Protein AF-A0A2E5JYZ9-F1 (afdb_monomer_lite)

Secondary structure (DSSP, 8-state):
-HHHHHHTTS--SEEEEESHHHHHHHHHHTTSSSPPPHHHHHH-GGGTS-HHHHHHHHHHHHH--SEEEEEEESSSTTHHHIIIIIHHHHHHTT--EEEEEETT--TTTTSTTSS--HHHHHHHHHHHHHHHHHHHHHHT--

Structure (mmCIF, N/CA/C/O backbone):
data_AF-A0A2E5JYZ9-F1
#
_entry.id   AF-A0A2E5JYZ9-F1
#
loop_
_atom_site.group_PDB
_atom_site.id
_atom_site.type_symbol
_atom_site.label_atom_id
_atom_site.label_alt_id
_atom_site.label_comp_id
_atom_site.label_asym_id
_atom_site.label_entity_id
_atom_site.label_seq_id
_atom_site.pdbx_PDB_ins_code
_atom_site.Cartn_x
_atom_site.Cartn_y
_atom_site.Cartn_z
_atom_site.occupancy
_atom_site.B_iso_or_equiv
_atom_site.auth_seq_id
_atom_site.auth_comp_id
_atom_site.auth_asym_id
_atom_site.auth_atom_id
_atom_site.pdbx_PDB_model_num
ATOM 1 N N . MET A 1 1 ? -0.367 -12.103 1.415 1.00 58.06 1 MET A N 1
ATOM 2 C CA . MET A 1 1 ? -1.692 -11.717 1.945 1.00 58.06 1 MET A CA 1
ATOM 3 C C . MET A 1 1 ? -1.779 -11.526 3.461 1.00 58.06 1 MET A C 1
ATOM 5 O O . MET A 1 1 ? -2.819 -11.051 3.894 1.00 58.06 1 MET A O 1
ATOM 9 N N . LEU A 1 2 ? -0.766 -11.859 4.278 1.00 67.94 2 LEU A N 1
ATOM 10 C CA . LEU A 1 2 ? -0.960 -12.026 5.730 1.00 67.94 2 LEU A CA 1
ATOM 11 C C . LEU A 1 2 ? -1.562 -10.802 6.446 1.00 67.94 2 LEU A C 1
ATOM 13 O O . LEU A 1 2 ? -2.570 -10.957 7.115 1.00 67.94 2 LEU A O 1
ATOM 17 N N . ALA A 1 3 ? -1.034 -9.589 6.256 1.00 77.88 3 ALA A N 1
ATOM 18 C CA . ALA A 1 3 ? -1.532 -8.409 6.977 1.00 77.88 3 ALA A CA 1
ATOM 19 C C . ALA A 1 3 ? -3.013 -8.082 6.682 1.00 77.88 3 ALA A C 1
ATOM 21 O O . ALA A 1 3 ? -3.797 -7.907 7.609 1.00 77.88 3 ALA A O 1
ATOM 22 N N . ILE A 1 4 ? -3.421 -8.061 5.407 1.00 79.06 4 ILE A N 1
ATOM 23 C CA . ILE A 1 4 ? -4.823 -7.821 5.006 1.00 79.06 4 ILE A CA 1
ATOM 24 C C . ILE A 1 4 ? -5.719 -9.014 5.333 1.00 79.06 4 ILE A C 1
ATOM 26 O O . ILE A 1 4 ? -6.839 -8.840 5.803 1.00 79.06 4 ILE A O 1
ATOM 30 N N . GLY A 1 5 ? -5.232 -10.233 5.105 1.00 79.00 5 GLY A N 1
ATOM 31 C CA . GLY A 1 5 ? -5.959 -11.456 5.432 1.00 79.00 5 GLY A CA 1
ATOM 32 C C . GLY A 1 5 ? -6.262 -11.550 6.926 1.00 79.00 5 GLY A C 1
ATOM 33 O O . GLY A 1 5 ? -7.374 -11.901 7.298 1.00 79.00 5 GLY A O 1
ATOM 34 N N . THR A 1 6 ? -5.309 -11.166 7.775 1.00 82.56 6 THR A N 1
ATOM 35 C CA . THR A 1 6 ? -5.502 -11.047 9.222 1.00 82.56 6 THR A CA 1
ATOM 36 C C . THR A 1 6 ? -6.451 -9.896 9.548 1.00 82.56 6 THR A C 1
ATOM 38 O O . THR A 1 6 ? -7.474 -10.122 10.181 1.00 82.56 6 THR A O 1
ATOM 41 N N . ALA A 1 7 ? -6.191 -8.681 9.058 1.00 84.38 7 ALA A N 1
ATOM 42 C CA . ALA A 1 7 ? -7.013 -7.507 9.367 1.00 84.38 7 ALA A CA 1
ATOM 43 C C . ALA A 1 7 ? -8.469 -7.597 8.868 1.00 84.38 7 ALA A C 1
ATOM 45 O O . ALA A 1 7 ? -9.334 -6.914 9.397 1.00 84.38 7 ALA A O 1
ATOM 46 N N . SER A 1 8 ? -8.751 -8.434 7.865 1.00 83.50 8 SER A N 1
ATOM 47 C CA . SER A 1 8 ? -10.118 -8.712 7.393 1.00 83.50 8 SER A CA 1
ATOM 48 C C . SER A 1 8 ? -10.867 -9.752 8.234 1.00 83.50 8 SER A C 1
ATOM 50 O O . SER A 1 8 ? -12.064 -9.945 8.036 1.00 83.50 8 SER A O 1
ATOM 52 N N . LYS A 1 9 ? -10.177 -10.447 9.147 1.00 86.12 9 LYS A N 1
ATOM 53 C CA . LYS A 1 9 ? -10.733 -11.517 9.995 1.00 86.12 9 LYS A CA 1
ATOM 54 C C . LYS A 1 9 ? -10.643 -11.216 11.489 1.00 86.12 9 LYS A C 1
ATOM 56 O O . LYS A 1 9 ? -11.260 -11.916 12.282 1.00 86.12 9 LYS A O 1
ATOM 61 N N . THR A 1 10 ? -9.857 -10.217 11.878 1.00 86.38 10 THR A N 1
ATOM 62 C CA . THR A 1 10 ? -9.696 -9.789 13.266 1.00 86.38 10 THR A CA 1
ATOM 63 C C . THR A 1 10 ? -9.585 -8.275 13.355 1.00 86.38 10 THR A C 1
ATOM 65 O O . THR A 1 10 ? -9.087 -7.615 12.442 1.00 86.38 10 THR A O 1
ATOM 68 N N . HIS A 1 11 ? -9.980 -7.725 14.500 1.00 85.06 11 HIS A N 1
ATOM 69 C CA . HIS A 1 11 ? -9.749 -6.325 14.812 1.00 85.06 11 HIS A CA 1
ATOM 70 C C . HIS A 1 11 ? -8.268 -6.099 15.122 1.00 85.06 11 HIS A C 1
ATOM 72 O O . HIS A 1 11 ? -7.695 -6.726 16.012 1.00 85.06 11 HIS A O 1
ATOM 78 N N . VAL A 1 12 ? -7.648 -5.193 14.374 1.00 87.75 12 VAL A N 1
ATOM 79 C CA . VAL A 1 12 ? -6.278 -4.719 14.599 1.00 87.75 12 VAL A CA 1
ATOM 80 C C . VAL A 1 12 ? -6.295 -3.202 14.704 1.00 87.75 12 VAL A C 1
ATOM 82 O O . VAL A 1 12 ? -7.126 -2.552 14.076 1.00 87.75 12 VAL A O 1
ATOM 85 N N . ALA A 1 13 ? -5.374 -2.621 15.474 1.00 86.50 13 ALA A N 1
ATOM 86 C CA . ALA A 1 13 ? -5.332 -1.170 15.661 1.00 86.50 13 ALA A CA 1
ATOM 87 C C . ALA A 1 13 ? -4.965 -0.414 14.370 1.00 86.50 13 ALA A C 1
ATOM 89 O O . ALA A 1 13 ? -5.511 0.651 14.096 1.00 86.50 13 ALA A O 1
ATOM 90 N N . SER A 1 14 ? -4.051 -0.967 13.568 1.00 89.50 14 SER A N 1
ATOM 91 C CA . SER A 1 14 ? -3.611 -0.393 12.292 1.00 89.50 14 SER A CA 1
ATOM 92 C C . SER A 1 14 ? -3.063 -1.474 11.361 1.00 89.50 14 SER A C 1
ATOM 94 O O . SER A 1 14 ? -2.668 -2.550 11.816 1.00 89.50 14 SER A O 1
ATOM 96 N N . VAL A 1 15 ? -3.040 -1.187 10.058 1.00 89.88 15 VAL A N 1
ATOM 97 C CA . VAL A 1 15 ? -2.462 -2.064 9.032 1.00 89.88 15 VAL A CA 1
ATOM 98 C C . VAL A 1 15 ? -1.354 -1.313 8.308 1.00 89.88 15 VAL A C 1
ATOM 100 O O . VAL A 1 15 ? -1.607 -0.286 7.688 1.00 89.88 15 VAL A O 1
ATOM 103 N N . ILE A 1 16 ? -0.133 -1.843 8.339 1.00 90.12 16 ILE A N 1
ATOM 104 C CA . ILE A 1 16 ? 1.010 -1.282 7.610 1.00 90.12 16 ILE A CA 1
ATOM 105 C C . ILE A 1 16 ? 1.410 -2.262 6.513 1.00 90.12 16 ILE A C 1
ATOM 107 O O . ILE A 1 16 ? 1.614 -3.450 6.764 1.00 90.12 16 ILE A O 1
ATOM 111 N N . LEU A 1 17 ? 1.501 -1.763 5.285 1.00 86.69 17 LEU A N 1
ATOM 112 C CA . LEU A 1 17 ? 1.689 -2.551 4.076 1.00 86.69 17 LEU A CA 1
ATOM 113 C C . LEU A 1 17 ? 2.908 -2.023 3.319 1.00 86.69 17 LEU A C 1
ATOM 115 O O . LEU A 1 17 ? 2.814 -1.043 2.582 1.00 86.69 17 LEU A O 1
ATOM 119 N N . GLY A 1 18 ? 4.051 -2.687 3.492 1.00 79.56 18 GLY A N 1
ATOM 120 C CA . GLY A 1 18 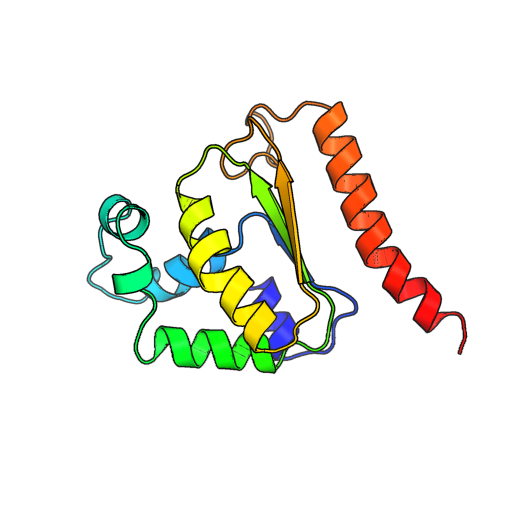? 5.194 -2.523 2.595 1.00 79.56 18 GLY A CA 1
ATOM 121 C C . GLY A 1 18 ? 4.939 -3.299 1.304 1.00 79.56 18 GLY A C 1
ATOM 122 O O . GLY A 1 18 ? 4.817 -4.521 1.351 1.00 79.56 18 GLY A O 1
ATOM 123 N N . GLU A 1 19 ? 4.822 -2.594 0.175 1.00 71.88 19 GLU A N 1
ATOM 124 C CA . GLU A 1 19 ? 4.706 -3.186 -1.173 1.00 71.88 19 GLU A CA 1
ATOM 125 C C . GLU A 1 19 ? 3.471 -4.087 -1.382 1.00 71.88 19 GLU A C 1
ATOM 127 O O . GLU A 1 19 ? 3.537 -5.234 -1.828 1.00 71.88 19 GLU A O 1
ATOM 132 N N . LEU A 1 20 ? 2.298 -3.528 -1.082 1.00 69.75 20 LEU A N 1
ATOM 133 C CA . LEU A 1 20 ? 0.993 -4.190 -1.130 1.00 69.75 20 LEU A CA 1
ATOM 134 C C . LEU A 1 20 ? 0.699 -4.975 -2.430 1.00 69.75 20 LEU A C 1
ATOM 136 O O . LEU A 1 20 ? 0.226 -6.113 -2.370 1.00 69.75 20 LEU A O 1
ATOM 140 N N . ALA A 1 21 ? 0.997 -4.402 -3.597 1.00 64.75 21 ALA A N 1
ATOM 141 C CA . ALA A 1 21 ? 0.796 -5.046 -4.899 1.00 64.75 21 ALA A CA 1
ATOM 142 C C . ALA A 1 21 ? 1.444 -6.439 -5.004 1.00 64.75 21 ALA A C 1
ATOM 144 O O . ALA A 1 21 ? 0.816 -7.362 -5.528 1.00 64.75 21 ALA A O 1
ATOM 145 N N . THR A 1 22 ? 2.648 -6.618 -4.446 1.00 62.25 22 THR A N 1
ATOM 146 C CA . THR A 1 22 ? 3.348 -7.914 -4.428 1.00 62.25 22 THR A CA 1
ATOM 147 C C . THR A 1 22 ? 2.563 -8.958 -3.640 1.00 62.25 22 THR A C 1
ATOM 149 O O . THR A 1 22 ? 2.547 -10.138 -3.958 1.00 62.25 22 THR A O 1
ATOM 152 N N . VAL A 1 23 ? 1.863 -8.517 -2.602 1.00 61.22 23 VAL A N 1
ATOM 153 C CA . VAL A 1 23 ? 1.254 -9.378 -1.592 1.00 61.22 23 VAL A CA 1
ATOM 154 C C . VAL A 1 23 ? -0.172 -9.803 -1.960 1.00 61.22 23 VAL A C 1
ATOM 156 O O . VAL A 1 23 ? -0.612 -10.856 -1.490 1.00 61.22 23 VAL A O 1
ATOM 159 N N . LEU A 1 24 ? -0.889 -8.994 -2.750 1.00 64.44 24 LEU A N 1
ATOM 160 C CA . LEU A 1 24 ? -2.269 -9.250 -3.188 1.00 64.44 24 LEU A CA 1
ATOM 161 C C . LEU A 1 24 ? -2.345 -9.958 -4.540 1.00 64.44 24 LEU A C 1
ATOM 163 O O . LEU A 1 24 ? -3.055 -10.948 -4.654 1.00 64.44 24 LEU A O 1
ATOM 167 N N . LEU A 1 25 ? -1.623 -9.472 -5.554 1.00 64.56 25 LEU A N 1
ATOM 168 C CA . LEU A 1 25 ? -1.736 -10.036 -6.900 1.00 64.56 25 LEU A CA 1
ATOM 169 C C . LEU A 1 25 ? -1.017 -11.386 -7.005 1.00 64.56 25 LEU A C 1
ATOM 171 O O . LEU A 1 25 ? -1.546 -12.329 -7.582 1.00 64.56 25 LEU A O 1
ATOM 175 N N . PHE A 1 26 ? 0.170 -11.511 -6.406 1.00 59.50 26 PHE A N 1
ATOM 176 C CA . PHE A 1 26 ? 0.991 -12.712 -6.586 1.00 59.50 26 PHE A CA 1
ATOM 177 C C . PHE A 1 26 ? 0.589 -13.869 -5.685 1.00 59.50 26 PHE A C 1
ATOM 179 O O . PHE A 1 26 ? 0.683 -15.007 -6.121 1.00 59.50 26 PHE A O 1
ATOM 186 N N . ALA A 1 27 ? 0.076 -13.608 -4.479 1.00 56.94 27 ALA A N 1
ATOM 187 C CA . ALA A 1 27 ? -0.377 -14.677 -3.587 1.00 56.94 27 ALA A CA 1
ATOM 188 C C . ALA A 1 27 ? -1.541 -15.495 -4.180 1.00 56.94 27 ALA A C 1
ATOM 190 O O . ALA A 1 27 ? -1.679 -16.673 -3.870 1.00 56.94 27 ALA A O 1
ATOM 191 N N . GLU A 1 28 ? -2.361 -14.889 -5.043 1.00 57.50 28 GLU A N 1
ATOM 192 C CA . GLU A 1 28 ? -3.450 -15.586 -5.735 1.00 57.50 28 GLU A CA 1
ATOM 193 C C . GLU A 1 28 ? -3.008 -16.204 -7.065 1.00 57.50 28 GLU A C 1
ATOM 195 O O . GLU A 1 28 ? -3.425 -17.316 -7.387 1.00 57.50 28 GLU A O 1
ATOM 200 N N . LEU A 1 29 ? -2.119 -15.539 -7.809 1.00 55.66 29 LEU A N 1
ATOM 201 C CA . LEU A 1 29 ? -1.577 -16.070 -9.065 1.00 55.66 29 LEU A CA 1
ATOM 202 C C . LEU A 1 29 ? -0.627 -17.256 -8.859 1.00 55.66 29 LEU A C 1
ATOM 204 O O . LEU A 1 29 ? -0.496 -18.081 -9.758 1.00 55.66 29 LEU A O 1
ATOM 208 N N . ASP A 1 30 ? -0.019 -17.383 -7.678 1.00 52.03 30 ASP A N 1
ATOM 209 C CA . ASP A 1 30 ? 0.812 -18.535 -7.312 1.00 52.03 30 ASP A CA 1
ATOM 210 C C . ASP A 1 30 ? -0.005 -19.840 -7.196 1.00 52.03 30 ASP A C 1
ATOM 212 O O . ASP A 1 30 ? 0.490 -20.935 -7.450 1.00 52.03 30 ASP A O 1
ATOM 216 N N . SER A 1 31 ? -1.305 -19.730 -6.899 1.00 51.34 31 SER A N 1
ATOM 217 C CA . SER A 1 31 ? -2.210 -20.885 -6.823 1.00 51.34 31 SER A CA 1
ATOM 218 C C . SER A 1 31 ? -2.694 -21.396 -8.191 1.00 51.34 31 SER A C 1
ATOM 220 O O . SER A 1 31 ? -3.249 -22.494 -8.283 1.00 51.34 31 SER A O 1
ATOM 222 N N . ALA A 1 32 ? -2.478 -20.632 -9.270 1.00 50.94 32 ALA A N 1
ATOM 223 C CA . ALA A 1 32 ? -2.872 -21.009 -10.622 1.00 50.94 32 ALA A CA 1
ATOM 224 C C . ALA A 1 32 ? -1.714 -21.723 -11.341 1.00 50.94 32 ALA A C 1
ATOM 226 O O . ALA A 1 32 ? -0.645 -21.154 -11.537 1.00 50.94 32 ALA A O 1
ATOM 227 N N . ARG A 1 33 ? -1.943 -22.961 -11.808 1.00 50.00 33 ARG A N 1
ATOM 228 C CA . ARG A 1 33 ? -0.958 -23.796 -12.540 1.00 50.00 33 ARG A CA 1
ATOM 229 C C . ARG A 1 33 ? -0.356 -23.144 -13.801 1.00 50.00 33 ARG A C 1
ATOM 231 O O . ARG A 1 33 ? 0.647 -23.636 -14.296 1.00 50.00 33 ARG A O 1
ATOM 238 N N . ASN A 1 34 ? -0.934 -22.042 -14.283 1.00 54.84 34 ASN A N 1
ATOM 239 C CA . ASN A 1 34 ? -0.426 -21.214 -15.374 1.00 54.84 34 ASN A CA 1
ATOM 240 C C . ASN A 1 34 ? -0.213 -19.788 -14.853 1.00 54.84 34 ASN A C 1
ATOM 242 O O . ASN A 1 34 ? -1.118 -18.954 -14.937 1.00 54.84 34 ASN A O 1
ATOM 246 N N . ARG A 1 35 ? 0.965 -19.514 -14.282 1.00 59.47 35 ARG A N 1
ATOM 247 C CA . ARG A 1 35 ? 1.321 -18.159 -13.847 1.00 59.47 35 ARG A CA 1
ATOM 248 C C . ARG A 1 35 ? 1.367 -17.242 -15.078 1.00 59.47 35 ARG A C 1
ATOM 250 O O . ARG A 1 35 ? 2.119 -17.542 -16.007 1.00 59.47 35 ARG A O 1
ATOM 257 N N . PRO A 1 36 ? 0.606 -16.136 -15.117 1.00 61.66 36 PRO A N 1
ATOM 258 C CA . PRO A 1 36 ? 0.866 -15.097 -16.096 1.00 61.66 36 PRO A CA 1
ATOM 259 C C . PRO A 1 36 ? 2.281 -14.568 -15.887 1.00 61.66 36 PRO A C 1
ATOM 261 O O . PRO A 1 36 ? 2.738 -14.438 -14.749 1.00 61.66 36 PRO A O 1
ATOM 264 N N . ASP A 1 37 ? 2.961 -14.262 -16.983 1.00 73.25 37 ASP A N 1
ATOM 265 C CA . ASP A 1 37 ? 4.280 -13.653 -16.933 1.00 73.25 37 ASP A CA 1
ATOM 266 C C . ASP A 1 37 ? 4.240 -12.316 -16.153 1.00 73.25 37 ASP A C 1
ATOM 268 O O . ASP A 1 37 ? 3.300 -11.519 -16.266 1.00 73.25 37 ASP A O 1
ATOM 272 N N . TYR A 1 38 ? 5.261 -12.100 -15.321 1.00 73.31 38 TYR A N 1
ATOM 273 C CA . TYR A 1 38 ? 5.386 -10.938 -14.443 1.00 73.31 38 TYR A CA 1
ATOM 274 C C . TYR A 1 38 ? 5.376 -9.635 -15.244 1.00 73.31 38 TYR A C 1
ATOM 276 O O . TYR A 1 38 ? 4.713 -8.670 -14.852 1.00 73.31 38 TYR A O 1
ATOM 284 N N . GLU A 1 39 ? 6.062 -9.612 -16.388 1.00 78.88 39 GLU A N 1
ATOM 285 C CA . GLU A 1 39 ? 6.115 -8.431 -17.249 1.00 78.88 39 GLU A CA 1
ATOM 286 C C . GLU A 1 39 ? 4.735 -8.109 -17.819 1.00 78.88 39 GLU A C 1
ATOM 288 O O . GLU A 1 39 ? 4.308 -6.953 -17.818 1.00 78.88 39 GLU A O 1
ATOM 293 N N . SER A 1 40 ? 3.992 -9.139 -18.224 1.00 80.62 40 SER A N 1
ATOM 294 C CA . SER A 1 40 ? 2.624 -9.007 -18.725 1.00 80.62 40 SER A CA 1
ATOM 295 C C . SER A 1 40 ? 1.685 -8.369 -17.695 1.00 80.62 40 SER A C 1
ATOM 297 O O . SER A 1 40 ? 0.894 -7.488 -18.043 1.00 80.62 40 SER A O 1
ATOM 299 N N . ILE A 1 41 ? 1.806 -8.747 -16.419 1.00 79.19 41 ILE A N 1
ATOM 300 C CA . ILE A 1 41 ? 1.040 -8.147 -15.316 1.00 79.19 41 ILE A CA 1
ATOM 301 C C . ILE A 1 41 ? 1.433 -6.685 -15.099 1.00 79.19 41 ILE A C 1
ATOM 303 O O . ILE A 1 41 ? 0.563 -5.832 -14.932 1.00 79.19 41 ILE A O 1
ATOM 307 N N . MET A 1 42 ? 2.732 -6.378 -15.105 1.00 80.31 42 MET A N 1
ATOM 308 C CA . MET A 1 42 ? 3.211 -5.002 -14.930 1.00 80.31 42 MET A CA 1
ATOM 309 C C . MET A 1 42 ? 2.842 -4.092 -16.108 1.00 80.31 42 MET A C 1
ATOM 311 O O . MET A 1 42 ? 2.696 -2.877 -15.935 1.00 80.31 42 MET A O 1
ATOM 315 N N . LYS A 1 43 ? 2.689 -4.668 -17.304 1.00 84.88 43 LYS A N 1
ATOM 316 C CA . LYS A 1 43 ? 2.291 -3.955 -18.519 1.00 84.88 43 LYS A CA 1
ATOM 317 C C . LYS A 1 43 ? 0.820 -3.548 -18.483 1.00 84.88 43 LYS A C 1
ATOM 319 O O . LYS A 1 43 ? 0.517 -2.404 -18.811 1.00 84.88 43 LYS A O 1
ATOM 324 N N . ASP A 1 44 ? -0.065 -4.457 -18.077 1.00 83.81 44 ASP A N 1
ATOM 325 C CA . ASP A 1 44 ? -1.505 -4.200 -17.981 1.00 83.81 44 ASP A CA 1
ATOM 326 C C . ASP A 1 44 ? -2.128 -4.883 -16.750 1.00 83.81 44 ASP A C 1
ATOM 328 O O . ASP A 1 44 ? -2.753 -5.944 -16.854 1.00 83.81 44 ASP A O 1
ATOM 332 N N . PRO A 1 45 ? -2.004 -4.276 -15.559 1.00 82.44 45 PRO A N 1
ATOM 333 C CA . PRO A 1 45 ? -2.500 -4.889 -14.333 1.00 82.44 45 PRO A CA 1
ATOM 334 C C . PRO A 1 45 ? -4.035 -4.941 -14.267 1.00 82.44 45 PRO A C 1
ATOM 336 O O . PRO A 1 45 ? -4.597 -5.766 -13.543 1.00 82.44 45 PRO A O 1
ATOM 339 N N . LYS A 1 46 ? -4.743 -4.107 -15.046 1.00 84.12 46 LYS A N 1
ATOM 340 C CA . LYS A 1 46 ? -6.217 -4.094 -15.108 1.00 84.12 46 LYS A CA 1
ATOM 341 C C . LYS A 1 46 ? -6.756 -5.385 -15.709 1.00 84.12 46 LYS A C 1
ATOM 343 O O . LYS A 1 46 ? -7.769 -5.892 -15.231 1.00 84.12 46 LYS A O 1
ATOM 348 N N . LYS A 1 47 ? -6.049 -5.950 -16.693 1.00 83.44 47 LYS A N 1
ATOM 349 C CA . LYS A 1 47 ? -6.386 -7.245 -17.298 1.00 83.44 47 LYS A CA 1
ATOM 350 C C . LYS A 1 47 ? -6.356 -8.403 -16.296 1.00 83.44 47 LYS A C 1
ATOM 352 O O . LYS A 1 47 ? -7.054 -9.393 -16.486 1.00 83.44 47 LYS A O 1
ATOM 357 N N . PHE A 1 48 ? -5.582 -8.284 -15.222 1.00 78.44 48 PHE A N 1
ATOM 358 C CA . PHE A 1 48 ? -5.483 -9.326 -14.198 1.00 78.44 48 PHE A CA 1
ATOM 359 C C . PHE A 1 48 ? -6.358 -9.029 -12.973 1.00 78.44 48 PHE A C 1
ATOM 361 O O . PHE A 1 48 ? -6.762 -9.954 -12.275 1.00 78.44 48 PHE A O 1
ATOM 368 N N . TYR A 1 49 ? -6.730 -7.766 -12.738 1.00 80.94 49 TYR A N 1
ATOM 369 C CA . TYR A 1 49 ? -7.623 -7.355 -11.650 1.00 80.94 49 TYR A CA 1
ATOM 370 C C . TYR A 1 49 ? -9.109 -7.367 -12.047 1.00 80.94 49 TYR A C 1
ATOM 372 O O . TYR A 1 49 ? -9.774 -6.333 -12.142 1.00 80.94 49 TYR A O 1
ATOM 380 N N . MET A 1 50 ? -9.655 -8.562 -12.268 1.00 81.31 50 MET A N 1
ATOM 381 C CA . MET A 1 50 ? -11.040 -8.752 -12.713 1.00 81.31 50 MET A CA 1
ATOM 382 C C . MET A 1 50 ? -11.717 -9.964 -12.063 1.00 81.31 50 MET A C 1
ATOM 384 O O . MET A 1 50 ? -11.117 -10.675 -11.257 1.00 81.31 50 MET A O 1
ATOM 388 N N . GLY A 1 51 ? -12.998 -10.168 -12.391 1.00 84.75 51 GLY A N 1
ATOM 389 C CA . GLY A 1 51 ? -13.768 -11.344 -11.985 1.00 84.75 51 GLY A CA 1
ATOM 390 C C . GLY A 1 51 ? -13.757 -11.580 -10.475 1.00 84.75 51 GLY A C 1
ATOM 391 O O . GLY A 1 51 ? -13.979 -10.662 -9.679 1.00 84.75 51 GLY A O 1
ATOM 392 N N . ASP A 1 52 ? -13.493 -12.822 -10.082 1.00 81.00 52 ASP A N 1
ATOM 393 C CA . ASP A 1 52 ? -13.541 -13.228 -8.679 1.00 81.00 52 ASP A CA 1
ATOM 394 C C . ASP A 1 52 ? -12.366 -12.709 -7.851 1.00 81.00 52 ASP A C 1
ATOM 396 O O . ASP A 1 52 ? -12.537 -12.466 -6.657 1.00 81.00 52 ASP A O 1
ATOM 400 N N . PHE A 1 53 ? -11.211 -12.443 -8.468 1.00 78.69 53 PHE A N 1
ATOM 401 C CA . PHE A 1 53 ? -10.076 -11.845 -7.764 1.00 78.69 53 PHE A CA 1
ATOM 402 C C . PHE A 1 53 ? -10.421 -10.443 -7.247 1.00 78.69 53 PHE A C 1
ATOM 404 O O . PHE A 1 53 ? -10.251 -10.137 -6.062 1.00 78.69 53 PHE A O 1
ATOM 411 N N . LYS A 1 54 ? -11.013 -9.608 -8.111 1.00 85.06 54 LYS A N 1
ATOM 412 C CA . LYS A 1 54 ? -11.505 -8.283 -7.715 1.00 85.06 54 LYS A CA 1
ATOM 413 C C . LYS A 1 54 ? -12.572 -8.380 -6.622 1.00 85.06 54 LYS A C 1
ATOM 415 O O . LYS A 1 54 ? -12.512 -7.628 -5.651 1.00 85.06 54 LYS A O 1
ATOM 420 N N . LYS A 1 55 ? -13.529 -9.311 -6.742 1.00 87.12 55 LYS A N 1
ATOM 421 C CA . LYS A 1 55 ? -14.571 -9.519 -5.718 1.00 87.12 55 LYS A CA 1
ATOM 422 C C . LYS A 1 55 ? -13.968 -9.881 -4.358 1.00 87.12 55 LYS A C 1
ATOM 424 O O . LYS A 1 55 ? -14.345 -9.271 -3.360 1.00 87.12 55 LYS A O 1
ATOM 429 N N . ARG A 1 56 ? -13.020 -10.826 -4.312 1.00 83.31 56 ARG A N 1
ATOM 430 C CA . ARG A 1 56 ? -12.354 -11.256 -3.070 1.00 83.31 56 ARG A CA 1
ATOM 431 C C . ARG A 1 56 ? -11.513 -10.143 -2.457 1.00 83.31 56 ARG A C 1
ATOM 433 O O . ARG A 1 56 ? -11.633 -9.887 -1.262 1.00 83.31 56 ARG A O 1
ATOM 440 N N . THR A 1 57 ? -10.735 -9.429 -3.270 1.00 84.12 57 THR A N 1
ATOM 441 C CA . THR A 1 57 ? -9.928 -8.289 -2.807 1.00 84.12 57 THR A CA 1
ATOM 442 C C . THR A 1 57 ? -10.807 -7.201 -2.201 1.00 84.12 57 THR A C 1
ATOM 444 O O . THR A 1 57 ? -10.574 -6.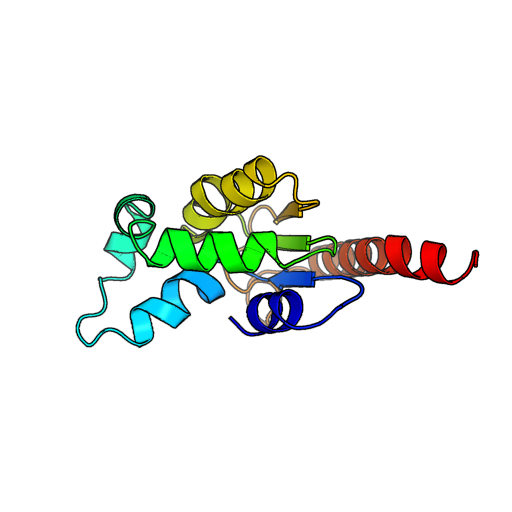752 -1.079 1.00 84.12 57 THR A O 1
ATOM 447 N N . ARG A 1 58 ? -11.892 -6.843 -2.891 1.00 89.69 58 ARG A N 1
ATOM 448 C CA . ARG A 1 58 ? -12.870 -5.873 -2.401 1.00 89.69 58 ARG A CA 1
ATOM 449 C C . ARG A 1 58 ? -13.562 -6.338 -1.115 1.00 89.69 58 ARG A C 1
ATOM 451 O O . ARG A 1 58 ? -13.767 -5.523 -0.220 1.00 89.69 58 ARG A O 1
ATOM 458 N N . ALA A 1 59 ? -13.906 -7.622 -1.000 1.00 89.00 59 ALA A N 1
ATOM 459 C CA . ALA A 1 59 ? -14.489 -8.183 0.220 1.00 89.00 59 ALA A CA 1
ATOM 460 C C . ALA A 1 59 ? -13.525 -8.071 1.413 1.00 89.00 59 ALA A C 1
ATOM 462 O O . ALA A 1 59 ? -13.935 -7.611 2.477 1.00 89.00 59 ALA A O 1
ATOM 463 N N . MET A 1 60 ? -12.240 -8.393 1.217 1.00 87.56 60 MET A N 1
ATOM 464 C CA . MET A 1 60 ? -11.213 -8.224 2.252 1.00 87.56 60 MET A CA 1
ATOM 465 C C . MET A 1 60 ? -11.074 -6.761 2.669 1.00 87.56 60 MET A C 1
ATOM 467 O O . MET A 1 60 ? -11.104 -6.460 3.857 1.00 87.56 60 MET A O 1
ATOM 471 N N . PHE A 1 61 ? -10.980 -5.837 1.710 1.00 90.50 61 PHE A N 1
ATOM 472 C CA . PHE A 1 61 ? -10.901 -4.408 2.013 1.00 90.50 61 PHE A CA 1
ATOM 473 C C . PHE A 1 61 ? -12.126 -3.906 2.764 1.00 90.50 61 PHE A C 1
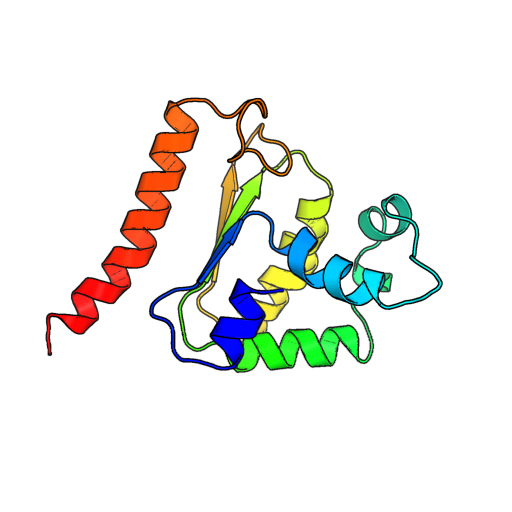ATOM 475 O O . PHE A 1 61 ? -11.983 -3.146 3.718 1.00 90.50 61 PHE A O 1
ATOM 482 N N . LYS A 1 62 ? -13.328 -4.348 2.379 1.00 92.06 62 LYS A N 1
ATOM 483 C CA . LYS A 1 62 ? -14.567 -3.967 3.059 1.00 92.06 62 LYS A CA 1
ATOM 484 C C . LYS A 1 62 ? -14.565 -4.389 4.530 1.00 92.06 62 LYS A C 1
ATOM 486 O O . LYS A 1 62 ? -15.063 -3.617 5.341 1.00 92.06 62 LYS A O 1
ATOM 491 N N . ALA A 1 63 ? -13.988 -5.542 4.855 1.00 90.31 63 ALA A N 1
ATOM 492 C CA . ALA A 1 63 ? -13.914 -6.066 6.218 1.00 90.31 63 ALA A CA 1
ATOM 493 C C . ALA A 1 63 ? -12.832 -5.407 7.097 1.00 90.31 63 ALA A C 1
ATOM 495 O O . ALA A 1 63 ? -12.830 -5.610 8.304 1.00 90.31 63 ALA A O 1
ATOM 496 N N . ILE A 1 64 ? -11.907 -4.629 6.523 1.00 90.00 64 ILE A N 1
ATOM 497 C CA . ILE A 1 64 ? -10.884 -3.919 7.303 1.00 90.00 64 ILE A CA 1
ATOM 498 C C . ILE A 1 64 ? -11.469 -2.617 7.849 1.00 90.00 64 ILE A C 1
ATOM 500 O O . ILE A 1 64 ? -11.754 -1.701 7.077 1.00 90.00 64 ILE A O 1
ATOM 504 N N . ASP A 1 65 ? -11.593 -2.504 9.167 1.00 89.06 65 ASP A N 1
ATOM 505 C CA . ASP A 1 65 ? -12.120 -1.297 9.828 1.00 89.06 65 ASP A CA 1
ATOM 506 C C . ASP A 1 65 ? -11.029 -0.339 10.329 1.00 89.06 65 ASP A C 1
ATOM 508 O O . ASP A 1 65 ? -11.304 0.791 10.735 1.00 89.06 65 ASP A O 1
ATOM 512 N N . SER A 1 66 ? -9.772 -0.771 10.292 1.00 89.25 66 SER A N 1
ATOM 513 C CA . SER A 1 66 ? -8.624 0.015 10.731 1.00 89.25 66 SER A CA 1
ATOM 514 C C . SER A 1 66 ? -8.053 0.896 9.621 1.00 89.25 66 SER A C 1
ATOM 516 O O . SER A 1 66 ? -8.328 0.716 8.431 1.00 89.25 66 SER A O 1
ATOM 518 N N . ARG A 1 67 ? -7.243 1.889 10.012 1.00 90.44 67 ARG A N 1
ATOM 519 C CA . ARG A 1 67 ? -6.491 2.681 9.034 1.00 90.44 67 ARG A CA 1
ATOM 520 C C . ARG A 1 67 ? -5.408 1.824 8.402 1.00 90.44 67 ARG A C 1
ATOM 522 O O . ARG A 1 67 ? -4.852 0.919 9.026 1.00 90.44 67 ARG A O 1
ATOM 529 N N . ILE A 1 68 ? -5.105 2.166 7.160 1.00 92.06 68 ILE A N 1
ATOM 530 C CA . ILE A 1 68 ? -4.145 1.454 6.334 1.00 92.06 68 ILE A CA 1
ATOM 531 C C . ILE A 1 68 ? -3.042 2.436 5.946 1.00 92.06 68 ILE A C 1
ATOM 533 O O . ILE A 1 68 ? -3.325 3.506 5.414 1.00 92.06 68 ILE A O 1
ATOM 537 N N . LEU A 1 69 ? -1.787 2.085 6.198 1.00 92.94 69 LEU A N 1
ATOM 538 C CA . LEU A 1 69 ? -0.612 2.773 5.673 1.00 92.94 69 LEU A CA 1
ATOM 539 C C . LEU A 1 69 ? 0.038 1.895 4.610 1.00 92.94 69 LEU A C 1
ATOM 541 O O . LEU A 1 69 ? 0.420 0.761 4.887 1.00 92.94 69 LEU A O 1
ATOM 545 N N . ILE A 1 70 ? 0.188 2.425 3.404 1.00 91.44 70 ILE A N 1
ATOM 546 C CA . ILE A 1 70 ? 0.843 1.761 2.280 1.00 91.44 70 ILE A CA 1
ATOM 547 C C . ILE A 1 70 ? 2.157 2.491 2.010 1.00 91.44 70 ILE A C 1
ATOM 549 O O . ILE A 1 70 ? 2.151 3.687 1.729 1.00 91.44 70 ILE A O 1
ATOM 553 N N . LEU A 1 71 ? 3.272 1.766 2.080 1.00 90.25 71 LEU A N 1
ATOM 554 C CA . LEU A 1 71 ? 4.620 2.273 1.825 1.00 90.25 71 LEU A CA 1
ATOM 555 C C . LEU A 1 71 ? 5.137 1.693 0.507 1.00 90.25 71 LEU A C 1
ATOM 557 O O . LEU A 1 71 ? 5.039 0.481 0.289 1.00 90.25 71 LEU A O 1
ATOM 561 N N . HIS A 1 72 ? 5.676 2.543 -0.370 1.00 89.56 72 HIS A N 1
ATOM 562 C CA . HIS A 1 72 ? 6.113 2.109 -1.698 1.00 89.56 72 HIS A CA 1
ATOM 563 C C . HIS A 1 72 ? 7.214 3.001 -2.295 1.00 89.56 72 HIS A C 1
ATOM 565 O O . HIS A 1 72 ? 7.169 4.222 -2.143 1.00 89.56 72 HIS A O 1
ATOM 571 N N . GLY A 1 73 ? 8.176 2.411 -3.009 1.00 89.56 73 GLY A N 1
ATOM 572 C CA . GLY A 1 73 ? 9.186 3.148 -3.790 1.00 89.56 73 GLY A CA 1
ATOM 573 C C . GLY A 1 73 ? 8.669 3.557 -5.176 1.00 89.56 73 GLY A C 1
ATOM 574 O O . GLY A 1 73 ? 7.804 2.893 -5.730 1.00 89.56 73 GLY A O 1
ATOM 575 N N . ASP A 1 74 ? 9.117 4.649 -5.787 1.00 89.19 74 ASP A N 1
ATOM 576 C CA . ASP A 1 74 ? 8.528 5.104 -7.062 1.00 89.19 74 ASP A CA 1
ATOM 577 C C . ASP A 1 74 ? 9.132 4.503 -8.341 1.00 89.19 74 ASP A C 1
ATOM 579 O O . ASP A 1 74 ? 8.536 4.679 -9.405 1.00 89.19 74 ASP A O 1
ATOM 583 N N . ILE A 1 75 ? 10.259 3.790 -8.245 1.00 89.12 75 ILE A N 1
ATOM 584 C CA . ILE A 1 75 ? 10.980 3.252 -9.409 1.00 89.12 75 ILE A CA 1
ATOM 585 C C . ILE A 1 75 ? 10.286 2.009 -9.983 1.00 89.12 75 ILE A C 1
ATOM 587 O O . ILE A 1 75 ? 10.241 1.820 -11.198 1.00 89.12 75 ILE A O 1
ATOM 591 N N . HIS A 1 76 ? 9.753 1.137 -9.124 1.00 85.75 76 HIS A N 1
ATOM 592 C CA . HIS A 1 76 ? 9.287 -0.180 -9.553 1.00 85.75 76 HIS A CA 1
ATOM 593 C C . HIS A 1 76 ? 7.906 -0.135 -10.230 1.00 85.75 76 HIS A C 1
ATOM 595 O O . HIS A 1 76 ? 6.984 0.535 -9.758 1.00 85.75 76 HIS A O 1
ATOM 601 N N . ALA A 1 77 ? 7.709 -0.938 -11.284 1.00 83.50 77 ALA A N 1
ATOM 602 C CA . ALA A 1 77 ? 6.457 -0.991 -12.052 1.00 83.50 77 ALA A CA 1
ATOM 603 C C . ALA A 1 77 ? 5.222 -1.397 -11.217 1.00 83.50 77 ALA A C 1
ATOM 605 O O . ALA A 1 77 ? 4.100 -0.999 -11.532 1.00 83.50 77 ALA A O 1
ATOM 606 N N . LEU A 1 78 ? 5.440 -2.100 -10.099 1.00 81.62 78 LEU A N 1
ATOM 607 C CA . LEU A 1 78 ? 4.424 -2.439 -9.086 1.00 81.62 78 LEU A CA 1
ATOM 608 C C . LEU A 1 78 ? 3.655 -1.217 -8.568 1.00 81.62 78 LEU A C 1
ATOM 610 O O . LEU A 1 78 ? 2.500 -1.351 -8.154 1.00 81.62 78 LEU A O 1
ATOM 614 N N . LYS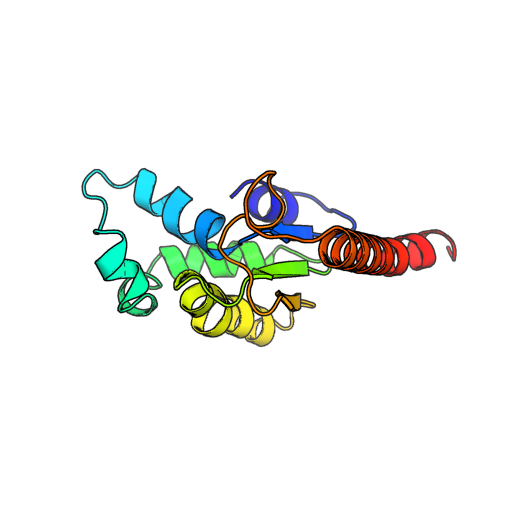 A 1 79 ? 4.255 -0.022 -8.655 1.00 85.94 79 LYS A N 1
ATOM 615 C CA . LYS A 1 79 ? 3.593 1.244 -8.336 1.00 85.94 79 LYS A CA 1
ATOM 616 C C . LYS A 1 79 ? 2.256 1.361 -9.057 1.00 85.94 79 LYS A C 1
ATOM 618 O O . LYS A 1 79 ? 1.282 1.740 -8.418 1.00 85.94 79 LYS A O 1
ATOM 623 N N . LYS A 1 80 ? 2.187 0.962 -10.334 1.00 85.38 80 LYS A N 1
ATOM 624 C CA . LYS A 1 80 ? 0.970 1.038 -11.156 1.00 85.38 80 LYS A CA 1
ATOM 625 C C . LYS A 1 80 ? -0.186 0.255 -10.547 1.00 85.38 80 LYS A C 1
ATOM 627 O O . LYS A 1 80 ? -1.300 0.758 -10.492 1.00 85.38 80 LYS A O 1
ATOM 632 N N . ILE A 1 81 ? 0.065 -0.946 -10.025 1.00 85.81 81 ILE A N 1
ATOM 633 C CA . ILE A 1 81 ? -0.980 -1.743 -9.365 1.00 85.81 81 ILE A CA 1
ATOM 634 C C . ILE A 1 81 ? -1.510 -1.001 -8.136 1.00 85.81 81 ILE A C 1
ATOM 636 O O . ILE A 1 81 ? -2.722 -0.875 -7.962 1.00 85.81 81 ILE A O 1
ATOM 640 N N . ASN A 1 82 ? -0.615 -0.478 -7.296 1.00 86.88 82 ASN A N 1
ATOM 641 C CA . ASN A 1 82 ? -1.026 0.241 -6.095 1.00 86.88 82 ASN A CA 1
ATOM 642 C C . ASN A 1 82 ? -1.788 1.528 -6.439 1.00 86.88 82 ASN A C 1
ATOM 644 O O . ASN A 1 82 ? -2.891 1.724 -5.935 1.00 86.88 82 ASN A O 1
ATOM 648 N N . SER A 1 83 ? -1.238 2.368 -7.318 1.00 88.50 83 SER A N 1
ATOM 649 C CA . SER A 1 83 ? -1.795 3.683 -7.639 1.00 88.50 83 SER A CA 1
ATOM 650 C C . SER A 1 83 ? -3.030 3.633 -8.535 1.00 88.50 83 SER A C 1
ATOM 652 O O . SER A 1 83 ? -3.893 4.492 -8.411 1.00 88.50 83 SER A O 1
ATOM 654 N N . GLU A 1 84 ? -3.135 2.662 -9.447 1.00 88.50 84 GLU A N 1
ATOM 655 C CA . GLU A 1 84 ? -4.241 2.610 -10.413 1.00 88.50 84 GLU A CA 1
ATOM 656 C C . GLU A 1 84 ? -5.379 1.676 -9.997 1.00 88.50 84 GLU A C 1
ATOM 658 O O . GLU A 1 84 ? -6.495 1.829 -10.498 1.00 88.50 84 GLU A O 1
ATOM 663 N N . LEU A 1 85 ? -5.122 0.700 -9.117 1.00 87.88 85 LEU A N 1
ATOM 664 C CA . LEU A 1 85 ? -6.111 -0.320 -8.750 1.00 87.88 85 LEU A CA 1
ATOM 665 C C . LEU A 1 85 ? -6.425 -0.308 -7.263 1.00 87.88 85 LEU A C 1
ATOM 667 O O . LEU A 1 85 ? -7.583 -0.149 -6.883 1.00 87.88 85 LEU A O 1
ATOM 671 N N . ILE A 1 86 ? -5.405 -0.486 -6.424 1.00 88.19 86 ILE A N 1
ATOM 672 C CA . ILE A 1 86 ? -5.621 -0.757 -5.003 1.00 88.19 86 ILE A CA 1
ATOM 673 C C . ILE A 1 86 ? -6.056 0.494 -4.245 1.00 88.19 86 ILE A C 1
ATOM 675 O O . ILE A 1 86 ? -7.079 0.461 -3.564 1.00 88.19 86 ILE A O 1
ATOM 679 N N . VAL A 1 87 ? -5.312 1.595 -4.380 1.00 90.50 87 VAL A N 1
ATOM 680 C CA . VAL A 1 87 ? -5.641 2.865 -3.720 1.00 90.50 87 VAL A CA 1
ATOM 681 C C . VAL A 1 87 ? -7.020 3.369 -4.168 1.00 90.50 87 VAL A C 1
ATOM 683 O O . VAL A 1 87 ? -7.859 3.578 -3.292 1.00 90.50 87 VAL A O 1
ATOM 686 N N . PRO A 1 88 ? -7.351 3.414 -5.477 1.00 91.38 88 PRO A N 1
ATOM 687 C CA . PRO A 1 88 ? -8.696 3.787 -5.911 1.00 91.38 88 PRO A CA 1
ATOM 688 C C . PRO A 1 88 ? -9.813 2.868 -5.395 1.00 91.38 88 PRO A C 1
ATOM 690 O O . PRO A 1 88 ? -10.928 3.328 -5.163 1.00 91.38 88 PRO A O 1
ATOM 693 N N . GLU A 1 89 ? -9.574 1.562 -5.229 1.00 90.94 89 GLU A N 1
ATOM 694 C CA . GLU A 1 89 ? -10.582 0.651 -4.662 1.00 90.94 89 GLU A CA 1
ATOM 695 C C . GLU A 1 89 ? -10.799 0.915 -3.164 1.00 90.94 89 GLU A C 1
ATOM 697 O O . GLU A 1 89 ? -11.943 0.928 -2.708 1.00 90.94 89 GLU A O 1
ATOM 702 N N . LEU A 1 90 ? -9.727 1.167 -2.407 1.00 92.38 90 LEU A N 1
ATOM 703 C CA . LEU A 1 90 ? -9.812 1.555 -0.996 1.00 92.38 90 LEU A CA 1
ATOM 704 C C . LEU A 1 90 ? -10.562 2.884 -0.828 1.00 92.38 90 LEU A C 1
ATOM 706 O O . LEU A 1 90 ? -11.464 2.969 0.005 1.00 92.38 90 LEU A O 1
ATOM 710 N N . GLU A 1 91 ? -10.265 3.880 -1.663 1.00 92.81 91 GLU A N 1
ATOM 711 C CA . GLU A 1 91 ? -10.962 5.173 -1.683 1.00 92.81 91 GLU A CA 1
ATOM 712 C C . GLU A 1 91 ? -12.456 5.012 -1.995 1.00 92.81 91 GLU A C 1
ATOM 714 O O . GLU A 1 91 ? -13.301 5.530 -1.266 1.00 92.81 91 GLU A O 1
ATOM 719 N N . LYS A 1 92 ? -12.811 4.218 -3.016 1.00 94.31 92 LYS A N 1
ATOM 720 C CA . LYS A 1 92 ? -14.216 3.911 -3.361 1.00 94.31 92 LYS A CA 1
ATOM 721 C C . LYS A 1 92 ? -14.975 3.200 -2.245 1.00 94.31 92 LYS A C 1
ATOM 723 O O . LYS A 1 92 ? -16.200 3.275 -2.190 1.00 94.31 92 LYS A O 1
ATOM 728 N N . LEU A 1 93 ? -14.272 2.465 -1.390 1.00 94.44 93 LEU A N 1
ATOM 729 C CA . LEU A 1 93 ? -14.837 1.807 -0.214 1.00 94.44 93 LEU A CA 1
ATOM 730 C C . LEU A 1 93 ? -14.907 2.732 1.012 1.00 94.44 93 LEU A C 1
ATOM 732 O O . LEU A 1 93 ? -15.305 2.269 2.081 1.00 94.44 93 LEU A O 1
ATOM 736 N N . GLY A 1 94 ? -14.504 4.002 0.883 1.00 94.50 94 GLY A N 1
ATOM 737 C CA . GLY A 1 94 ? -14.427 4.950 1.994 1.00 94.50 94 GLY A CA 1
ATOM 738 C C . GLY A 1 94 ? -13.386 4.553 3.041 1.00 94.50 94 GLY A C 1
ATOM 739 O O . GLY A 1 94 ? -13.510 4.923 4.209 1.00 94.50 94 GLY A O 1
ATOM 740 N N . LYS A 1 95 ? -12.387 3.745 2.663 1.00 92.19 95 LYS A N 1
ATOM 741 C CA . LYS A 1 95 ? -11.371 3.257 3.595 1.00 92.19 95 LYS A CA 1
ATOM 742 C C . LYS A 1 95 ? -10.346 4.339 3.875 1.00 92.19 95 LYS A C 1
ATOM 744 O O . LYS A 1 95 ? -9.964 5.124 3.013 1.00 92.19 95 LYS A O 1
ATOM 749 N N . ASN A 1 96 ? -9.866 4.343 5.110 1.00 88.12 96 ASN A N 1
ATOM 750 C CA . ASN A 1 96 ? -8.893 5.313 5.574 1.00 88.12 96 ASN A CA 1
ATOM 751 C C . ASN A 1 96 ? -7.471 4.840 5.253 1.00 88.12 96 ASN A C 1
ATOM 753 O O . ASN A 1 96 ? -6.749 4.350 6.127 1.00 88.12 96 ASN A O 1
ATOM 757 N N . ALA A 1 97 ? -7.114 4.932 3.974 1.00 91.25 97 ALA A N 1
ATOM 758 C CA . ALA A 1 97 ? -5.820 4.526 3.454 1.00 91.25 97 ALA A CA 1
ATOM 759 C C . ALA A 1 97 ? -4.913 5.740 3.214 1.00 91.25 97 ALA A C 1
ATOM 761 O O . ALA A 1 97 ? -5.326 6.740 2.637 1.00 91.25 97 ALA A O 1
ATOM 762 N N . ILE A 1 98 ? -3.661 5.636 3.650 1.00 93.12 98 ILE A N 1
ATOM 763 C CA . ILE A 1 98 ? -2.591 6.590 3.367 1.00 93.12 98 ILE A CA 1
ATOM 764 C C . ILE A 1 98 ? -1.614 5.889 2.431 1.00 93.12 98 ILE A C 1
ATOM 766 O O . ILE A 1 98 ? -1.087 4.834 2.778 1.00 93.12 98 ILE A O 1
ATOM 770 N N . TYR A 1 99 ? -1.364 6.473 1.260 1.00 92.75 99 TYR A N 1
ATOM 771 C CA . TYR A 1 99 ? -0.372 5.972 0.315 1.00 92.75 99 TYR A CA 1
ATOM 772 C C . TYR A 1 99 ? 0.861 6.874 0.311 1.00 92.75 99 TYR A C 1
ATOM 774 O O . TYR A 1 99 ? 0.814 8.001 -0.178 1.00 92.75 99 TYR A O 1
ATOM 782 N N . SER A 1 100 ? 1.961 6.378 0.875 1.00 92.75 100 SER A N 1
ATOM 783 C CA . SER A 1 100 ? 3.216 7.112 1.002 1.00 92.75 100 SER A CA 1
ATOM 784 C C . SER A 1 100 ? 4.247 6.577 0.018 1.00 92.75 100 SER A C 1
ATOM 786 O O . SER A 1 100 ? 4.685 5.423 0.094 1.00 92.75 100 SER A O 1
ATOM 788 N N . VAL A 1 101 ? 4.611 7.436 -0.933 1.00 91.44 101 VAL A N 1
ATOM 789 C CA . VAL A 1 101 ? 5.552 7.123 -2.007 1.00 91.44 101 VAL A CA 1
ATOM 790 C C . VAL A 1 101 ? 6.911 7.738 -1.696 1.00 91.44 101 VAL A C 1
ATOM 792 O O . VAL A 1 101 ? 7.011 8.916 -1.347 1.00 91.44 101 VAL A O 1
ATOM 795 N N . TYR A 1 102 ? 7.964 6.939 -1.839 1.00 91.12 102 TYR A N 1
ATOM 796 C CA . TYR A 1 102 ? 9.339 7.319 -1.546 1.00 91.12 102 TYR A CA 1
ATOM 797 C C . TYR A 1 102 ? 10.137 7.468 -2.851 1.00 91.12 102 TYR A C 1
ATOM 799 O O . TYR A 1 102 ? 10.433 6.455 -3.490 1.00 91.12 102 TYR A O 1
ATOM 807 N N . PRO A 1 103 ? 10.476 8.709 -3.258 1.00 90.19 103 PRO A N 1
ATOM 808 C CA . PRO A 1 103 ? 11.155 8.958 -4.523 1.00 90.19 103 PRO A CA 1
ATOM 809 C C . PRO A 1 103 ? 12.566 8.377 -4.592 1.00 90.19 103 PRO A C 1
ATOM 811 O O . PRO A 1 103 ? 13.318 8.456 -3.619 1.00 90.19 103 PRO A O 1
ATOM 814 N N . GLY A 1 104 ? 12.934 7.853 -5.759 1.00 88.81 104 GLY A N 1
ATOM 815 C CA . GLY A 1 104 ? 14.247 7.279 -6.041 1.00 88.81 104 GLY A CA 1
ATOM 816 C C . GLY A 1 104 ? 14.480 5.904 -5.415 1.00 88.81 104 GLY A C 1
ATOM 817 O O . GLY A 1 104 ? 15.617 5.437 -5.400 1.00 88.81 104 GLY A O 1
ATOM 818 N N . LEU A 1 105 ? 13.438 5.255 -4.888 1.00 89.50 105 LEU A N 1
ATOM 819 C CA . LEU A 1 105 ? 13.555 3.959 -4.223 1.00 89.50 105 LEU A CA 1
ATOM 820 C C . LEU A 1 105 ? 12.886 2.848 -5.025 1.00 89.50 105 LEU A C 1
ATOM 822 O O . LEU A 1 105 ? 11.820 3.030 -5.618 1.00 89.50 105 LEU A O 1
ATOM 826 N N . ASN A 1 106 ? 13.527 1.683 -5.022 1.00 86.75 106 ASN A N 1
ATOM 827 C CA . ASN A 1 106 ? 13.040 0.491 -5.703 1.00 86.75 106 ASN A CA 1
ATOM 828 C C . ASN A 1 106 ? 12.152 -0.366 -4.783 1.00 86.75 106 ASN A C 1
ATOM 830 O O . ASN A 1 106 ? 12.013 -0.092 -3.592 1.00 86.75 106 ASN A O 1
ATOM 834 N N . HIS A 1 107 ? 11.551 -1.415 -5.337 1.00 81.12 107 HIS A N 1
ATOM 835 C CA . HIS A 1 107 ? 10.803 -2.413 -4.584 1.00 81.12 107 HIS A CA 1
ATOM 836 C C . HIS A 1 107 ? 11.654 -3.004 -3.451 1.00 81.12 107 HIS A C 1
ATOM 838 O O . HIS A 1 107 ? 12.833 -3.310 -3.636 1.00 81.12 107 HIS A O 1
ATOM 844 N N . GLY A 1 108 ? 11.051 -3.170 -2.271 1.00 77.88 108 GLY A N 1
ATOM 845 C CA . GLY A 1 108 ? 11.732 -3.756 -1.117 1.00 77.88 108 GLY A CA 1
ATOM 846 C C . GLY A 1 108 ? 12.778 -2.845 -0.469 1.00 77.88 108 GLY A C 1
ATOM 847 O O . GLY A 1 108 ? 13.614 -3.344 0.276 1.00 77.88 108 GLY A O 1
ATOM 848 N N . PHE A 1 109 ? 12.727 -1.527 -0.699 1.00 83.00 109 PHE A N 1
ATOM 849 C CA . PHE A 1 109 ? 13.714 -0.559 -0.192 1.00 83.00 109 PHE A CA 1
ATOM 850 C C . PHE A 1 109 ? 13.920 -0.536 1.336 1.00 83.00 109 PHE A C 1
ATOM 852 O O . PHE A 1 109 ? 14.862 0.062 1.845 1.00 83.00 109 PHE A O 1
ATOM 859 N N . TYR A 1 110 ? 13.020 -1.145 2.099 1.00 74.75 110 TYR A N 1
ATOM 860 C CA . TYR A 1 110 ? 13.128 -1.295 3.550 1.00 74.75 110 TYR A CA 1
ATOM 861 C C . TYR A 1 110 ? 13.971 -2.511 3.977 1.00 74.75 110 TYR A C 1
ATOM 863 O O . TYR A 1 110 ? 14.278 -2.640 5.160 1.00 74.75 110 TYR A O 1
ATOM 871 N N . TRP A 1 111 ? 14.367 -3.383 3.044 1.00 71.69 111 TRP A N 1
ATOM 872 C CA . TRP A 1 111 ? 15.351 -4.445 3.265 1.00 71.69 111 TRP A CA 1
ATOM 873 C C . TRP A 1 111 ? 16.773 -3.921 3.025 1.00 71.69 111 TRP A C 1
ATOM 875 O O . TRP A 1 111 ? 16.978 -2.997 2.236 1.00 71.69 111 TRP A O 1
ATOM 885 N N . ALA A 1 112 ? 17.769 -4.501 3.699 1.00 57.09 112 ALA A N 1
ATOM 886 C CA . ALA A 1 112 ? 19.171 -4.103 3.544 1.00 57.09 112 ALA A CA 1
ATOM 887 C C . ALA A 1 112 ? 19.632 -4.169 2.066 1.00 57.09 112 ALA A C 1
ATOM 889 O O . ALA A 1 112 ? 19.193 -5.040 1.321 1.00 57.09 112 ALA A O 1
ATOM 890 N N . ASN A 1 113 ? 20.539 -3.267 1.661 1.00 60.91 113 ASN A N 1
ATOM 891 C CA . ASN A 1 113 ? 21.168 -3.186 0.324 1.00 60.91 113 ASN A CA 1
ATOM 892 C C . ASN A 1 113 ? 20.288 -2.742 -0.864 1.00 60.91 113 ASN A C 1
ATOM 894 O O . ASN A 1 113 ? 20.565 -3.085 -2.008 1.00 60.91 113 ASN A O 1
ATOM 898 N N . THR A 1 114 ? 19.268 -1.921 -0.631 1.00 67.69 114 THR A N 1
ATOM 899 C CA . THR A 1 114 ? 18.287 -1.518 -1.665 1.00 67.69 114 THR A CA 1
ATOM 900 C C . THR A 1 114 ? 18.294 -0.019 -2.004 1.00 67.69 114 THR A C 1
ATOM 902 O O . THR A 1 114 ? 17.394 0.482 -2.677 1.00 67.69 114 THR A O 1
ATOM 905 N N . GLY A 1 115 ? 19.312 0.718 -1.544 1.00 71.12 115 GLY A N 1
ATOM 906 C CA . GLY A 1 115 ? 19.475 2.155 -1.809 1.00 71.12 115 GLY A CA 1
ATOM 907 C C . GLY A 1 115 ? 18.787 3.086 -0.802 1.00 71.12 115 GLY A C 1
ATOM 908 O O . GLY A 1 115 ? 18.937 4.304 -0.895 1.00 71.12 115 GLY A O 1
ATOM 909 N N . ALA A 1 116 ? 18.078 2.554 0.200 1.00 81.94 116 ALA A N 1
ATOM 910 C CA . ALA A 1 116 ? 17.533 3.384 1.269 1.00 81.94 116 ALA A CA 1
ATOM 911 C C . ALA A 1 116 ? 18.642 3.973 2.150 1.00 81.94 116 ALA A C 1
ATOM 913 O O . ALA A 1 116 ? 19.469 3.275 2.733 1.00 81.94 116 ALA A O 1
ATOM 914 N N . THR A 1 117 ? 18.624 5.296 2.288 1.00 87.69 117 THR A N 1
ATOM 915 C CA . THR A 1 117 ? 19.521 6.020 3.193 1.00 87.69 117 THR A CA 1
ATOM 916 C C . THR A 1 117 ? 19.000 5.988 4.629 1.00 87.69 117 THR A C 1
ATOM 918 O O . THR A 1 117 ? 17.793 5.886 4.861 1.00 87.69 117 THR A O 1
ATOM 921 N N . LEU A 1 118 ? 19.875 6.208 5.618 1.00 87.19 118 LEU A N 1
ATOM 922 C CA . LEU A 1 118 ? 19.458 6.361 7.021 1.00 87.19 118 LEU A CA 1
ATOM 923 C C . LEU A 1 118 ? 18.375 7.443 7.194 1.00 87.19 118 LEU A C 1
ATOM 925 O O . LEU A 1 118 ? 17.457 7.288 7.997 1.00 87.19 118 LEU A O 1
ATOM 929 N N . LYS A 1 119 ? 18.450 8.530 6.414 1.00 89.56 119 LYS A N 1
ATOM 930 C CA . LYS A 1 119 ? 17.426 9.587 6.383 1.00 89.56 119 LYS A CA 1
ATOM 931 C C . LYS A 1 119 ? 16.059 9.037 5.966 1.00 89.56 119 LYS A C 1
ATOM 933 O O . LYS A 1 119 ? 15.050 9.379 6.577 1.00 89.56 119 LYS A O 1
ATOM 938 N N . THR A 1 120 ? 16.036 8.180 4.951 1.00 89.00 120 THR A N 1
ATOM 939 C CA . THR A 1 120 ? 14.817 7.527 4.465 1.00 89.00 120 THR A CA 1
ATOM 940 C C . THR A 1 120 ? 14.247 6.590 5.520 1.00 89.00 120 THR A C 1
ATOM 942 O O . THR A 1 120 ? 13.074 6.707 5.858 1.00 89.00 120 THR A O 1
ATOM 945 N N . ILE A 1 121 ? 15.080 5.729 6.110 1.00 87.19 121 ILE A N 1
ATOM 946 C CA . ILE A 1 121 ? 14.647 4.808 7.169 1.00 87.19 121 ILE A CA 1
ATOM 947 C C . ILE A 1 121 ? 14.058 5.577 8.357 1.00 87.19 121 ILE A C 1
ATOM 949 O O . ILE A 1 121 ? 12.961 5.263 8.811 1.00 87.19 121 ILE A O 1
ATOM 953 N N . LYS A 1 122 ? 14.715 6.653 8.808 1.00 90.12 122 LYS A N 1
ATOM 954 C CA . LYS A 1 122 ? 14.184 7.528 9.868 1.00 90.12 122 LYS A CA 1
ATOM 955 C C . LYS A 1 122 ? 12.828 8.138 9.501 1.00 90.12 122 LYS A C 1
ATOM 957 O O . LYS A 1 122 ? 11.957 8.236 10.362 1.00 90.12 122 LYS A O 1
ATOM 962 N N . LYS A 1 123 ? 12.632 8.537 8.239 1.00 91.62 123 LYS A N 1
ATOM 963 C CA . LYS A 1 123 ? 11.343 9.050 7.750 1.00 91.62 123 LYS A CA 1
ATOM 964 C C . LYS A 1 123 ? 10.254 7.974 7.817 1.00 91.62 123 LYS A C 1
ATOM 966 O O . LYS A 1 123 ? 9.187 8.264 8.348 1.00 91.62 123 LYS A O 1
ATOM 971 N N . ILE A 1 124 ? 10.539 6.758 7.346 1.00 90.06 124 ILE A N 1
ATOM 972 C CA . ILE A 1 124 ? 9.602 5.624 7.401 1.00 90.06 124 ILE A CA 1
ATOM 973 C C . ILE A 1 124 ? 9.205 5.333 8.845 1.00 90.06 124 ILE A C 1
ATOM 975 O O . ILE A 1 124 ? 8.020 5.263 9.149 1.00 90.06 124 ILE A O 1
ATOM 979 N N . LEU A 1 125 ? 10.187 5.209 9.743 1.00 90.94 125 LEU A N 1
ATOM 980 C CA . LEU A 1 125 ? 9.932 4.934 11.157 1.00 90.94 125 LEU A CA 1
ATOM 981 C C . LEU A 1 125 ? 9.059 6.022 11.783 1.00 90.94 125 LEU A C 1
ATOM 983 O O . LEU A 1 125 ? 8.088 5.705 12.458 1.00 90.94 125 LEU A O 1
ATOM 987 N N . LYS A 1 126 ? 9.340 7.300 11.497 1.00 92.94 126 LYS A N 1
ATOM 988 C CA . LYS A 1 126 ? 8.513 8.416 11.972 1.00 92.94 126 LYS A CA 1
ATOM 989 C C . LYS A 1 126 ? 7.074 8.329 11.459 1.00 92.94 126 LYS A C 1
ATOM 991 O O . LYS A 1 126 ? 6.146 8.599 12.215 1.00 92.94 126 LYS A O 1
ATOM 996 N N . GLU A 1 127 ? 6.879 7.979 10.191 1.00 92.69 127 GLU A N 1
ATOM 997 C CA . GLU A 1 127 ? 5.550 7.851 9.590 1.00 92.69 127 GLU A CA 1
ATOM 998 C C . GLU A 1 127 ? 4.772 6.659 10.157 1.00 92.69 127 GLU A C 1
ATOM 1000 O O . GLU A 1 127 ? 3.600 6.801 10.502 1.00 92.69 127 GLU A O 1
ATOM 1005 N N . VAL A 1 128 ? 5.439 5.517 10.328 1.00 91.69 128 VAL A N 1
ATOM 1006 C CA . VAL A 1 128 ? 4.881 4.323 10.970 1.00 91.69 128 VAL A CA 1
ATOM 1007 C C . VAL A 1 128 ? 4.480 4.619 12.414 1.00 91.69 128 VAL A C 1
ATOM 1009 O O . VAL A 1 128 ? 3.340 4.352 12.788 1.00 91.69 128 VAL A O 1
ATOM 1012 N N . SER A 1 129 ? 5.366 5.225 13.210 1.00 91.44 129 SER A N 1
ATOM 1013 C CA . SER A 1 129 ? 5.054 5.621 14.587 1.00 91.44 129 SER A CA 1
ATOM 1014 C C . SER A 1 129 ? 3.875 6.588 14.632 1.00 91.44 129 SER A C 1
ATOM 1016 O O . SER A 1 129 ? 2.907 6.322 15.331 1.00 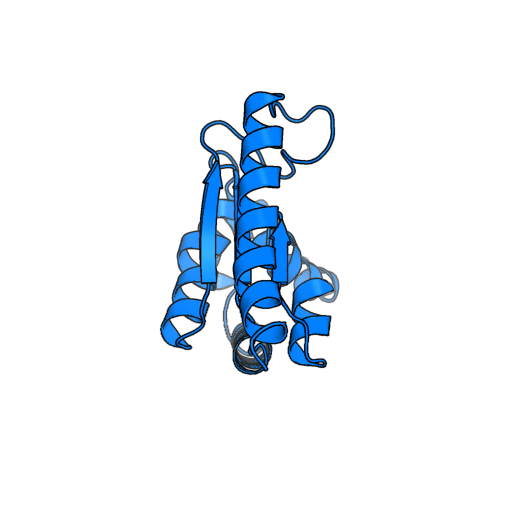91.44 129 SER A O 1
ATOM 1018 N N . ALA A 1 130 ? 3.875 7.642 13.810 1.00 90.69 130 ALA A N 1
ATOM 1019 C CA . ALA A 1 130 ? 2.763 8.592 13.759 1.00 90.69 130 ALA A CA 1
ATOM 1020 C C . ALA A 1 130 ? 1.436 7.945 13.322 1.00 90.69 130 ALA A C 1
ATOM 1022 O O . ALA A 1 130 ? 0.364 8.356 13.771 1.00 90.69 130 ALA A O 1
ATOM 1023 N N . HIS A 1 131 ? 1.491 6.948 12.436 1.00 90.81 131 HIS A N 1
ATOM 1024 C CA . HIS A 1 131 ? 0.320 6.180 12.029 1.00 90.81 131 HIS A CA 1
ATOM 1025 C C . HIS A 1 131 ? -0.238 5.356 13.194 1.00 90.81 131 HIS A C 1
ATOM 1027 O O . HIS A 1 131 ? -1.444 5.386 13.425 1.00 90.81 131 HIS A O 1
ATOM 1033 N N . ILE A 1 132 ? 0.629 4.683 13.956 1.00 88.75 132 ILE A N 1
ATOM 1034 C CA . ILE A 1 132 ? 0.248 3.891 15.133 1.00 88.75 132 ILE A CA 1
ATOM 1035 C C . ILE A 1 132 ? -0.254 4.794 16.274 1.00 88.75 132 ILE A C 1
ATOM 1037 O O . ILE A 1 132 ? -1.294 4.512 16.870 1.00 88.75 132 ILE A O 1
ATOM 1041 N N . ASP A 1 133 ? 0.429 5.903 16.561 1.00 85.38 133 ASP A N 1
ATOM 1042 C CA . ASP A 1 133 ? 0.129 6.786 17.698 1.00 85.38 133 ASP A CA 1
ATOM 1043 C C . ASP A 1 133 ? -1.237 7.465 17.582 1.00 85.38 133 ASP A C 1
ATOM 1045 O O . ASP A 1 133 ? -1.957 7.613 18.572 1.00 85.38 133 ASP A O 1
ATOM 1049 N N . LYS A 1 134 ? -1.659 7.800 16.356 1.00 75.75 134 LYS A N 1
ATOM 1050 C CA . LYS A 1 134 ? -3.019 8.296 16.092 1.00 75.75 134 LYS A CA 1
ATOM 1051 C C . LYS A 1 134 ? -4.113 7.325 16.554 1.00 75.75 134 LYS A C 1
ATOM 1053 O O . LYS A 1 134 ? -5.248 7.756 16.732 1.00 75.75 134 LYS A O 1
ATOM 1058 N N . HIS A 1 135 ? -3.791 6.048 16.7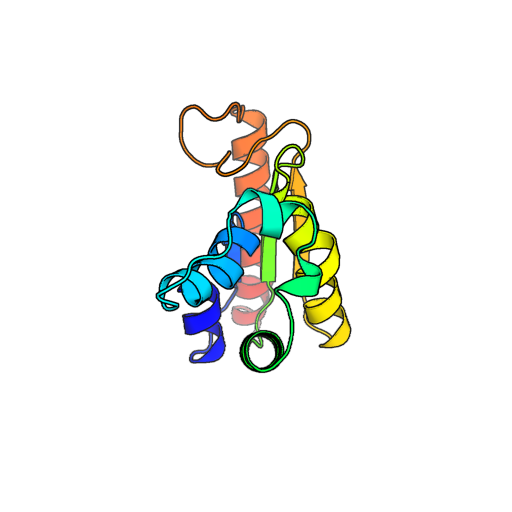66 1.00 66.81 135 HIS A N 1
ATOM 1059 C CA . HIS A 1 135 ? -4.716 5.033 17.263 1.00 66.81 135 HIS A CA 1
ATOM 1060 C C . HIS A 1 135 ? -4.583 4.751 18.758 1.00 66.81 135 HIS A C 1
ATOM 1062 O O . HIS A 1 135 ? -5.597 4.531 19.422 1.00 66.81 135 HIS A O 1
ATOM 1068 N N . THR A 1 136 ? -3.373 4.789 19.317 1.00 62.19 136 THR A N 1
ATOM 1069 C CA . THR A 1 136 ? -3.178 4.562 20.759 1.00 62.19 136 THR A CA 1
ATOM 1070 C C . THR A 1 136 ? -3.642 5.754 21.596 1.00 62.19 136 THR A C 1
ATOM 1072 O O . THR A 1 136 ? -4.126 5.558 22.709 1.00 62.19 136 THR A O 1
ATOM 1075 N N . ALA A 1 137 ? -3.600 6.977 21.053 1.00 56.25 137 ALA A N 1
ATOM 1076 C CA . ALA A 1 137 ? -4.149 8.164 21.711 1.00 56.25 137 ALA A CA 1
ATOM 1077 C C . ALA A 1 137 ? -5.682 8.100 21.880 1.00 56.25 137 ALA A C 1
ATOM 1079 O O . ALA A 1 137 ? -6.204 8.554 22.893 1.00 56.25 137 ALA A O 1
ATOM 1080 N N . ILE A 1 138 ? -6.400 7.476 20.937 1.00 50.38 138 ILE A N 1
ATOM 1081 C CA . ILE A 1 138 ? -7.861 7.283 21.018 1.00 50.38 138 ILE A CA 1
ATOM 1082 C C . ILE A 1 138 ? -8.218 6.218 22.067 1.00 50.38 138 ILE A C 1
ATOM 1084 O O . ILE A 1 138 ? -9.233 6.342 22.747 1.00 50.38 138 ILE A O 1
ATOM 1088 N N . ALA A 1 139 ? -7.379 5.191 22.233 1.00 48.66 139 ALA A N 1
ATOM 1089 C CA . ALA A 1 139 ? -7.595 4.126 23.215 1.00 48.66 139 ALA A CA 1
ATOM 1090 C C . ALA A 1 139 ? -7.294 4.544 24.668 1.00 48.66 139 ALA A C 1
ATOM 1092 O O . ALA A 1 139 ? -7.777 3.895 25.584 1.00 48.66 139 ALA A O 1
ATOM 1093 N N . ARG A 1 140 ? -6.508 5.611 24.882 1.00 47.28 140 ARG A N 1
ATOM 1094 C CA . ARG A 1 140 ? -6.157 6.147 26.215 1.00 47.28 140 ARG A CA 1
ATOM 1095 C C . ARG A 1 140 ? -7.099 7.242 26.726 1.00 47.28 140 ARG A C 1
ATOM 1097 O O . ARG A 1 140 ? -6.960 7.665 27.866 1.00 47.28 140 ARG A O 1
ATOM 1104 N N . ALA A 1 141 ? -8.002 7.735 25.881 1.00 50.59 141 ALA A N 1
ATOM 1105 C CA . ALA A 1 141 ? -8.965 8.787 26.220 1.00 50.59 141 ALA A CA 1
ATOM 1106 C C . ALA A 1 141 ? -10.357 8.237 26.604 1.00 50.59 141 ALA A C 1
ATOM 1108 O O . ALA A 1 141 ? -11.314 9.004 26.700 1.00 50.59 141 ALA A O 1
ATOM 1109 N N . LYS A 1 142 ? -10.470 6.918 26.787 1.00 42.75 142 LYS A N 1
ATOM 1110 C CA . LYS A 1 142 ? -11.627 6.204 27.340 1.00 42.75 142 LYS A CA 1
ATOM 1111 C C . LYS A 1 142 ? -11.190 5.472 28.599 1.00 42.75 142 LYS A C 1
ATOM 1113 O O . LYS A 1 142 ? -12.056 5.308 29.479 1.00 42.75 142 LYS A O 1
#

Sequence (142 aa):
MLAIGTASKTHVASVILGELATVLLFAELDSARNRPDYESIMKDPKKFYMGDFKKRTRAMFKAIDSRILILHGDIHALKKINSELIVPELEKLGKNAIYSVYPGLNHGFYWANTGATLKTIKKILKEVSAHIDKHTAIARAK

Radius of gyration: 15.76 Å; chains: 1; bounding box: 36×33×46 Å

Foldseek 3Di:
DPQLVDLLVDPDLEGEAQLPLCVLQVVVLVPDPDRDDPVVCLVPVVVSCDDVSVVVLLSSLLSRPHEYEYEEEDPESSVCCCVVPVVVSNVVSVHRYDYDYDYPWHRPNVDPPGPDDPVNVVVVVVVVCVSSVVRVVVVVVD

pLDDT: mean 80.37, std 13.03, range [42.75, 94.5]